Protein AF-A0A3M0ZHL0-F1 (afdb_monomer)

pLDDT: mean 76.66, std 16.45, range [41.28, 95.62]

Mean predicted aligned error: 15.1 Å

Secondary structure (DSSP, 8-state):
--EEE-TTT--EEETT-SB-TTT--B------------S--SSSHHHHHHHHHHHHHHHHHHH-

Nearest PDB structures (foldseek):
  7yui-ass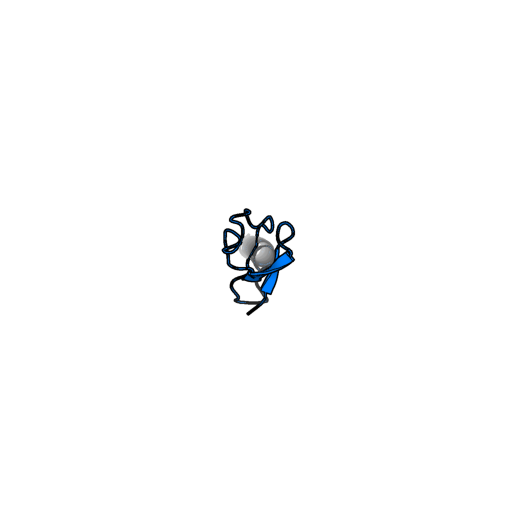embly1_B  TM=4.780E-01  e=5.250E-01  Homo sapiens
  3b08-assembly1_B  TM=5.0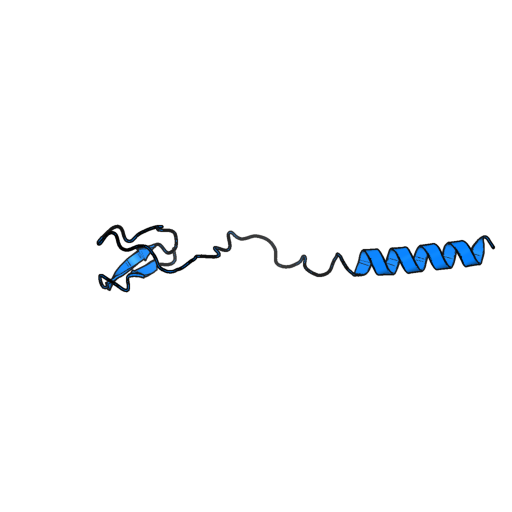58E-01  e=7.475E-01  Mus musculus
  9dby-assembly1_M  TM=6.360E-01  e=1.515E+00  Homo sapiens
  3b08-assembly3_H  TM=5.147E-01  e=1.142E+00  Mus musculus
  2cr8-assembly1_A  TM=5.721E-01  e=4.694E+00  Homo sapiens

Foldseek 3Di:
DDWDQDPPPRDTDDPPDCADPPPRHGDPDPDPDDPDDDDDDPPPPVVVVVVVVVVVVVVVVVVD

Radius of gyration: 25.2 Å; Cα contacts (8 Å, |Δi|>4): 40; chains: 1; bounding box: 63×15×49 Å

Structure (mmCIF, N/CA/C/O backbone):
data_AF-A0A3M0ZHL0-F1
#
_entry.id   AF-A0A3M0ZHL0-F1
#
loop_
_atom_site.group_PDB
_atom_site.id
_atom_site.type_symbol
_atom_site.label_atom_id
_atom_site.label_alt_id
_atom_site.label_comp_id
_atom_site.label_asym_id
_atom_site.label_entity_id
_atom_site.label_seq_id
_atom_site.pdbx_PDB_ins_code
_atom_site.Cartn_x
_atom_site.Cartn_y
_atom_site.Cartn_z
_atom_site.occupancy
_atom_site.B_iso_or_equiv
_atom_site.auth_seq_id
_atom_site.auth_comp_id
_atom_site.auth_asym_id
_atom_site.auth_atom_id
_atom_site.pdbx_PDB_model_num
ATOM 1 N N . MET A 1 1 ? -0.151 -1.740 20.504 1.00 60.34 1 MET A N 1
ATOM 2 C CA . MET A 1 1 ? -1.341 -1.790 19.621 1.00 60.34 1 MET A CA 1
ATOM 3 C C . MET A 1 1 ? -1.838 -0.374 19.384 1.00 60.34 1 MET A C 1
ATOM 5 O O . MET A 1 1 ? -2.138 0.307 20.356 1.00 60.34 1 MET A O 1
ATOM 9 N N . ALA A 1 2 ? -1.879 0.086 18.131 1.00 74.44 2 ALA A N 1
ATOM 10 C CA . ALA A 1 2 ? -2.401 1.410 17.792 1.00 74.44 2 ALA A CA 1
ATOM 11 C C . ALA A 1 2 ? -3.929 1.346 17.634 1.00 74.44 2 ALA A C 1
ATOM 13 O O . ALA A 1 2 ? -4.438 0.605 16.787 1.00 74.44 2 ALA A O 1
ATOM 14 N N . LEU A 1 3 ? -4.645 2.106 18.465 1.00 83.19 3 LEU A N 1
ATOM 15 C CA . LEU A 1 3 ? -6.096 2.273 18.388 1.00 83.19 3 LEU A CA 1
ATOM 16 C C . LEU A 1 3 ? -6.424 3.647 17.797 1.00 83.19 3 LEU A C 1
ATOM 18 O O . LEU A 1 3 ? -5.831 4.644 18.203 1.00 83.19 3 LEU A O 1
ATOM 22 N N . VAL A 1 4 ? -7.387 3.695 16.881 1.00 86.12 4 VAL A N 1
AT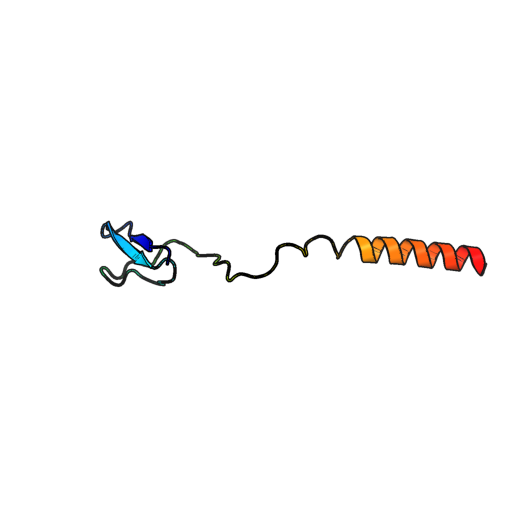OM 23 C CA . VAL A 1 4 ? -7.925 4.927 16.285 1.00 86.12 4 VAL A CA 1
ATOM 24 C C . VAL A 1 4 ? -9.363 5.147 16.727 1.00 86.12 4 VAL A C 1
ATOM 26 O O . VAL A 1 4 ? -10.073 4.205 17.070 1.00 86.12 4 VAL A O 1
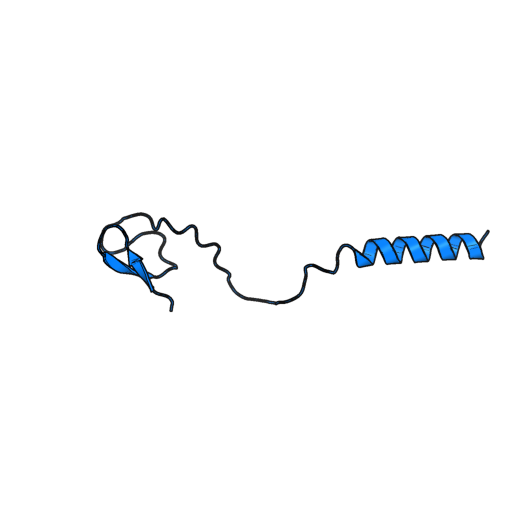ATOM 29 N N . THR A 1 5 ? -9.810 6.396 16.733 1.00 87.81 5 THR A N 1
ATOM 30 C CA . THR A 1 5 ? -11.203 6.729 17.036 1.00 87.81 5 THR A CA 1
ATOM 31 C C . THR A 1 5 ? -12.049 6.557 15.780 1.00 87.81 5 THR A C 1
ATOM 33 O O . THR A 1 5 ? -11.735 7.115 14.733 1.00 87.81 5 THR A O 1
ATOM 36 N N . CYS A 1 6 ? -13.126 5.780 15.874 1.00 88.62 6 CYS A N 1
ATOM 37 C CA . CYS A 1 6 ? -14.095 5.646 14.796 1.00 88.62 6 CYS A CA 1
ATOM 38 C C . CYS A 1 6 ? -14.792 6.993 14.558 1.00 88.62 6 CYS A C 1
ATOM 40 O O . CYS A 1 6 ? -15.390 7.536 15.486 1.00 88.62 6 CYS A O 1
ATOM 42 N N . ALA A 1 7 ? -14.743 7.499 13.324 1.00 85.94 7 ALA A N 1
ATOM 43 C CA . ALA A 1 7 ? -15.376 8.764 12.945 1.00 85.94 7 ALA A CA 1
ATOM 44 C C . ALA A 1 7 ? -16.910 8.737 13.083 1.00 85.94 7 ALA A C 1
ATOM 46 O O . ALA A 1 7 ? -17.511 9.770 13.346 1.00 85.94 7 ALA A O 1
ATOM 47 N N . GLU A 1 8 ? -17.521 7.552 12.983 1.00 90.44 8 GLU A N 1
ATOM 48 C CA . GLU A 1 8 ? -18.978 7.389 13.038 1.00 90.44 8 GLU A CA 1
ATOM 49 C C . GLU A 1 8 ? -19.509 7.277 14.473 1.00 90.44 8 GLU A C 1
ATOM 51 O O . GLU A 1 8 ? -20.491 7.916 14.831 1.00 90.44 8 GLU A O 1
ATOM 56 N N . CYS A 1 9 ? -18.878 6.454 15.323 1.00 92.25 9 CYS A N 1
ATOM 57 C CA . CYS A 1 9 ? -19.395 6.173 16.674 1.00 92.25 9 CYS A CA 1
ATOM 58 C C . CYS A 1 9 ? -18.544 6.729 17.822 1.00 92.25 9 CYS A C 1
ATOM 60 O O . CYS A 1 9 ? -18.905 6.556 18.986 1.00 92.25 9 CYS A O 1
ATOM 62 N N . GLY A 1 10 ? -17.385 7.324 17.532 1.00 90.50 10 GLY A N 1
ATOM 63 C CA . GLY A 1 10 ? -16.484 7.892 18.539 1.00 90.50 10 GLY A CA 1
ATOM 64 C C . GLY A 1 10 ? -15.773 6.869 19.434 1.00 90.50 10 GLY A C 1
ATOM 65 O O . GLY A 1 10 ? -15.037 7.251 20.343 1.00 90.50 10 GLY A O 1
ATOM 66 N N . ARG A 1 11 ? -15.962 5.562 19.210 1.00 91.00 11 ARG A N 1
ATOM 67 C CA . ARG A 1 11 ? -15.291 4.509 19.989 1.00 91.00 11 ARG A CA 1
ATOM 68 C C . ARG A 1 11 ? -13.906 4.194 19.435 1.00 91.00 11 ARG A C 1
ATOM 70 O O . ARG A 1 11 ? -13.652 4.333 18.241 1.00 91.00 11 ARG A O 1
ATOM 77 N N . LYS A 1 12 ? -13.017 3.723 20.310 1.00 89.88 12 LYS A N 1
ATOM 78 C CA . LYS A 1 12 ? -11.666 3.284 19.941 1.00 89.88 12 LYS A CA 1
ATOM 79 C C . LYS A 1 12 ? -11.729 1.931 19.234 1.00 89.88 12 LYS A C 1
ATOM 81 O O . LYS A 1 12 ? -12.310 0.989 19.762 1.00 89.88 12 LYS A O 1
ATOM 86 N N . VAL A 1 13 ? -11.111 1.833 18.065 1.00 89.12 13 VAL A N 1
ATOM 87 C CA . VAL A 1 13 ? -11.036 0.623 17.240 1.00 89.12 13 VAL A CA 1
ATOM 88 C C . VAL A 1 13 ? -9.589 0.331 16.861 1.00 89.12 13 VAL A C 1
ATOM 90 O O . VAL A 1 13 ? -8.762 1.237 16.788 1.00 89.12 13 VAL A O 1
ATOM 93 N N . SER A 1 14 ? -9.260 -0.942 16.645 1.00 84.94 14 SER A N 1
ATOM 94 C CA . SER A 1 14 ? -7.924 -1.322 16.179 1.00 84.94 14 SER A CA 1
ATOM 95 C C . SER A 1 14 ? -7.688 -0.784 14.771 1.00 84.94 14 SER A C 1
ATOM 97 O O . SER A 1 14 ? -8.560 -0.897 13.913 1.00 84.94 14 SER A O 1
ATOM 99 N N . THR A 1 15 ? -6.492 -0.261 14.516 1.00 79.81 15 THR A N 1
ATOM 100 C CA . THR A 1 15 ? -6.054 0.108 13.158 1.00 79.81 15 THR A CA 1
ATOM 101 C C . THR A 1 15 ? -5.996 -1.082 12.200 1.00 79.81 15 THR A C 1
ATOM 103 O O . THR A 1 15 ? -5.922 -0.874 11.002 1.00 79.81 15 THR A O 1
ATOM 106 N N . LEU A 1 16 ? -6.033 -2.318 12.703 1.00 82.00 16 LEU A N 1
ATOM 107 C CA . LEU A 1 16 ? -6.086 -3.543 11.893 1.00 82.00 16 LEU A CA 1
ATOM 108 C C . LEU A 1 16 ? -7.524 -4.002 11.589 1.00 82.00 16 LEU A C 1
ATOM 110 O O . LEU A 1 16 ? -7.725 -4.981 10.878 1.00 82.00 16 LEU A O 1
ATOM 114 N N . ALA A 1 17 ? -8.542 -3.360 12.169 1.00 79.50 17 ALA A N 1
ATOM 115 C CA . ALA A 1 17 ? -9.925 -3.772 11.960 1.00 79.50 17 ALA A CA 1
ATOM 116 C C . ALA A 1 17 ? -10.423 -3.304 10.582 1.00 79.50 17 ALA A C 1
ATOM 118 O O . ALA A 1 17 ? -10.379 -2.112 10.287 1.00 79.50 17 ALA A O 1
ATOM 119 N N . HIS A 1 18 ? -10.955 -4.222 9.767 1.00 83.44 18 HIS A N 1
ATOM 120 C CA . HIS A 1 18 ? -11.601 -3.896 8.481 1.00 83.44 18 HIS A CA 1
ATOM 121 C C . HIS A 1 18 ? -12.886 -3.064 8.643 1.00 83.44 18 HIS A C 1
ATOM 123 O O . HIS A 1 18 ? -13.292 -2.324 7.750 1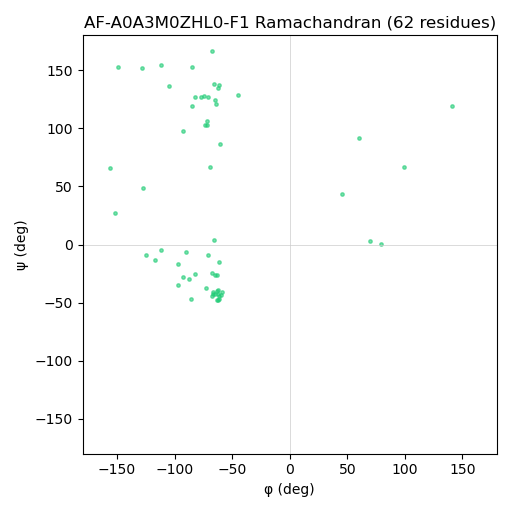.00 83.44 18 HIS A O 1
ATOM 129 N N . SER A 1 19 ? -13.544 -3.189 9.793 1.00 86.94 19 SER A N 1
ATOM 130 C CA . SER A 1 19 ? -14.762 -2.458 10.126 1.00 86.94 19 SER A CA 1
ATOM 131 C C . SER A 1 19 ? -14.837 -2.222 11.628 1.00 86.94 19 SER A C 1
ATOM 133 O O . SER A 1 19 ? -14.308 -2.999 12.426 1.00 86.94 19 SER A O 1
ATOM 135 N N . CYS A 1 20 ? -15.521 -1.157 12.036 1.00 91.06 20 CYS A N 1
ATOM 136 C CA . CYS A 1 20 ? -15.764 -0.880 13.442 1.00 91.06 20 CYS A CA 1
ATOM 137 C C . CYS A 1 20 ? -16.631 -1.998 14.062 1.00 91.06 20 CYS A C 1
ATOM 139 O O . CYS A 1 20 ? -17.774 -2.162 13.640 1.00 91.06 20 CYS A O 1
ATOM 141 N N . PRO A 1 21 ? -16.172 -2.718 15.104 1.00 88.94 21 PRO A N 1
ATOM 142 C CA . PRO A 1 21 ? -16.957 -3.776 15.751 1.00 88.94 21 PRO A CA 1
ATOM 143 C C . PRO A 1 21 ? -18.140 -3.240 16.572 1.00 88.94 21 PRO A C 1
ATOM 145 O O . PRO A 1 21 ? -18.953 -4.012 17.065 1.00 88.94 21 PRO A O 1
ATOM 148 N N . HIS A 1 22 ? -18.226 -1.922 16.766 1.00 91.50 22 HIS A N 1
ATOM 149 C CA . HIS A 1 22 ? -19.279 -1.305 17.567 1.00 91.50 22 HIS A CA 1
ATOM 150 C C . HIS A 1 22 ? -20.448 -0.770 16.745 1.00 91.50 22 HIS A C 1
ATOM 152 O O . HIS A 1 22 ? -21.572 -0.804 17.232 1.00 91.50 22 HIS A O 1
ATOM 158 N N . CYS A 1 23 ? -20.190 -0.248 15.545 1.00 92.00 23 CYS A N 1
ATOM 159 C CA . CYS A 1 23 ? -21.231 0.319 14.684 1.00 92.00 23 CYS A CA 1
ATOM 160 C C . CYS A 1 23 ? -21.285 -0.296 13.282 1.00 92.00 23 CYS A C 1
ATOM 162 O O . CYS A 1 23 ? -22.208 0.002 12.537 1.00 92.00 23 CYS A O 1
ATOM 164 N N . GLY A 1 24 ? -20.313 -1.129 12.901 1.00 89.06 24 GLY A N 1
ATOM 165 C CA . GLY A 1 24 ? -20.246 -1.739 11.572 1.00 89.06 24 GLY A CA 1
ATOM 166 C C . GLY A 1 24 ? -19.703 -0.826 10.470 1.00 89.06 24 GLY A C 1
ATOM 167 O O . GLY A 1 24 ? -19.600 -1.268 9.331 1.00 89.06 24 GLY A O 1
ATOM 168 N N . ALA A 1 25 ? -19.322 0.418 10.780 1.00 87.94 25 ALA A N 1
ATOM 169 C CA . ALA A 1 25 ? -18.778 1.335 9.783 1.00 87.94 25 ALA A CA 1
ATOM 170 C C . ALA A 1 25 ? -17.476 0.793 9.160 1.00 87.94 25 ALA A C 1
ATOM 172 O O . ALA A 1 25 ? -16.612 0.310 9.905 1.00 87.94 25 ALA A O 1
ATOM 173 N N . PRO A 1 26 ? -17.294 0.893 7.832 1.00 80.25 26 PRO A N 1
ATOM 174 C CA . PRO A 1 26 ? -16.035 0.540 7.189 1.00 80.25 26 PRO A CA 1
ATOM 175 C C . PRO A 1 26 ? -14.932 1.462 7.711 1.00 80.25 26 PRO A C 1
ATOM 177 O O . PRO A 1 26 ? -15.128 2.675 7.842 1.00 80.25 26 PRO A O 1
ATOM 180 N N . THR A 1 27 ? -13.772 0.910 8.056 1.00 70.50 27 THR A N 1
ATOM 181 C CA . THR A 1 27 ? -12.652 1.751 8.475 1.00 70.50 27 THR A CA 1
ATOM 182 C C . THR A 1 27 ? -12.124 2.477 7.239 1.00 70.50 27 THR A C 1
ATOM 184 O O . THR A 1 27 ? -11.498 1.895 6.364 1.00 70.50 27 THR A O 1
ATOM 187 N N . ALA A 1 28 ? -12.398 3.781 7.138 1.00 66.12 28 ALA A N 1
ATOM 188 C CA . ALA A 1 28 ? -11.997 4.617 5.999 1.00 66.12 28 ALA A CA 1
ATOM 189 C C . ALA A 1 28 ? -10.470 4.804 5.862 1.00 66.12 28 ALA A C 1
ATOM 191 O O . ALA A 1 28 ? -9.996 5.537 4.997 1.00 66.12 28 ALA A O 1
ATOM 192 N N . TYR A 1 29 ? -9.686 4.144 6.713 1.00 60.44 29 TYR A N 1
ATOM 193 C CA . TYR A 1 29 ? -8.241 4.140 6.632 1.00 60.44 29 TYR A CA 1
ATOM 194 C C . TYR A 1 29 ? -7.823 2.933 5.804 1.00 60.44 29 TYR A C 1
ATOM 196 O O . TYR A 1 29 ? -7.731 1.819 6.306 1.00 60.44 29 TYR A O 1
ATOM 204 N N . SER A 1 30 ? -7.555 3.168 4.522 1.00 41.28 30 SER A N 1
ATOM 205 C CA . SER A 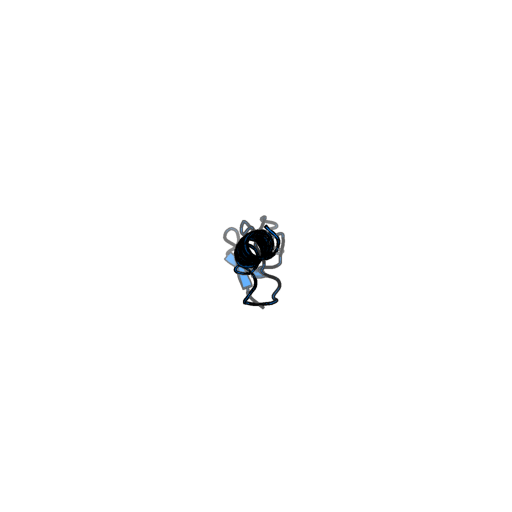1 30 ? -6.764 2.273 3.684 1.00 41.28 30 SER A CA 1
ATOM 206 C C . SER A 1 30 ? -5.377 2.161 4.303 1.00 41.28 30 SER A C 1
ATOM 208 O O . SER A 1 30 ? -4.479 2.958 4.005 1.00 41.28 30 SER A O 1
ATOM 210 N N . VAL A 1 31 ? -5.227 1.232 5.243 1.00 52.06 31 VAL A N 1
ATOM 211 C CA . VAL A 1 31 ? -3.961 1.056 5.918 1.00 52.06 31 VAL A CA 1
ATOM 212 C C . VAL A 1 31 ? -3.023 0.384 4.941 1.00 52.06 31 VAL A C 1
ATOM 214 O O . VAL A 1 31 ? -3.075 -0.815 4.698 1.00 52.06 31 VAL A O 1
ATOM 217 N N . LYS A 1 32 ? -2.125 1.187 4.383 1.00 48.50 32 LYS A N 1
ATOM 218 C CA . LYS A 1 32 ? -0.818 0.696 3.970 1.00 48.50 32 LYS A CA 1
ATOM 219 C C . LYS A 1 32 ? -0.035 0.366 5.250 1.00 48.50 32 LYS A C 1
ATOM 221 O O . LYS A 1 32 ? 0.879 1.094 5.614 1.00 48.50 32 LYS A O 1
ATOM 226 N N . GLN A 1 33 ? -0.470 -0.650 5.997 1.00 53.25 33 GLN A N 1
ATOM 227 C CA . GLN A 1 33 ? 0.345 -1.310 7.021 1.00 53.25 33 GLN A CA 1
ATOM 228 C C . GLN A 1 33 ? 1.365 -2.082 6.172 1.00 53.25 33 GLN A C 1
ATOM 230 O O . GLN A 1 33 ? 0.974 -2.981 5.446 1.00 53.25 33 GLN A O 1
ATOM 235 N N . ALA A 1 34 ? 2.619 -1.663 6.001 1.00 58.41 34 ALA A N 1
ATOM 236 C CA . ALA A 1 34 ? 3.614 -1.395 7.037 1.00 58.41 34 ALA A CA 1
ATOM 237 C C . ALA A 1 34 ? 3.643 -2.519 8.084 1.00 58.41 34 ALA A C 1
ATOM 239 O O . ALA A 1 34 ? 3.667 -2.280 9.289 1.00 58.41 34 ALA A O 1
ATOM 240 N N . GLU A 1 35 ? 3.592 -3.758 7.601 1.00 55.00 35 GLU A N 1
ATOM 241 C CA . GLU A 1 35 ? 4.258 -4.874 8.259 1.00 55.00 35 GLU A CA 1
ATOM 242 C C . GLU A 1 35 ? 5.764 -4.672 8.054 1.00 55.00 35 GLU A C 1
ATOM 244 O O . GLU A 1 35 ? 6.214 -4.351 6.956 1.00 55.00 35 GLU A O 1
ATOM 249 N N . GLY A 1 36 ? 6.499 -4.703 9.163 1.00 49.12 36 GLY A N 1
ATOM 250 C CA . GLY A 1 36 ? 7.879 -4.253 9.250 1.00 49.12 36 GLY A CA 1
ATOM 251 C C . GLY A 1 36 ? 8.891 -5.092 8.477 1.00 49.12 36 GLY A C 1
ATOM 252 O O . GLY A 1 36 ? 8.638 -6.230 8.094 1.00 49.12 36 GLY A O 1
ATOM 253 N N . GLY A 1 37 ? 10.073 -4.500 8.350 1.00 46.03 37 GLY A N 1
ATOM 254 C CA . GLY A 1 37 ? 11.273 -5.113 7.800 1.00 46.03 37 GLY A CA 1
ATOM 255 C C . GLY A 1 37 ? 12.030 -4.101 6.956 1.00 46.03 37 GLY A C 1
ATOM 256 O O . GLY A 1 37 ? 11.475 -3.590 5.995 1.00 46.03 37 GLY A O 1
ATOM 257 N N . ASP A 1 38 ? 13.264 -3.811 7.365 1.00 44.25 38 ASP A N 1
ATOM 258 C CA . ASP A 1 38 ? 14.331 -3.235 6.541 1.00 44.25 38 ASP A CA 1
ATOM 259 C C . ASP A 1 38 ? 14.077 -1.856 5.901 1.00 44.25 38 ASP A C 1
ATOM 261 O O . ASP A 1 38 ? 13.665 -1.661 4.758 1.00 44.25 38 ASP A O 1
ATOM 265 N N . GLU A 1 39 ? 14.496 -0.851 6.668 1.00 63.12 39 GLU A N 1
ATOM 266 C CA . GLU A 1 39 ? 15.299 0.231 6.115 1.00 63.12 39 GLU A CA 1
ATOM 267 C C . GLU A 1 39 ? 16.396 -0.376 5.210 1.00 63.12 39 GLU A C 1
ATOM 269 O O . GLU A 1 39 ? 17.131 -1.255 5.652 1.00 63.12 39 GLU A O 1
ATOM 274 N N . GLU A 1 40 ? 16.495 0.140 3.975 1.00 60.06 40 GLU A N 1
ATOM 275 C CA . GLU A 1 40 ? 17.597 -0.048 3.009 1.00 60.06 40 GLU A CA 1
ATOM 276 C C . GLU A 1 40 ? 17.430 -1.085 1.874 1.00 60.06 40 GLU A C 1
ATOM 278 O O . GLU A 1 40 ? 18.225 -2.000 1.745 1.00 60.06 40 GLU A O 1
ATOM 283 N N . GLU A 1 41 ? 16.512 -0.863 0.915 1.00 58.34 41 GLU A N 1
ATOM 284 C CA . GLU A 1 41 ? 16.787 -1.254 -0.487 1.00 58.34 41 GLU A CA 1
ATOM 285 C C . GLU A 1 41 ? 15.979 -0.463 -1.539 1.00 58.34 41 GLU A C 1
ATOM 287 O O . GLU A 1 41 ? 15.155 -0.977 -2.297 1.00 58.34 41 GLU A O 1
ATOM 292 N N . ARG A 1 42 ? 16.246 0.842 -1.649 1.00 51.94 42 ARG A N 1
ATOM 293 C CA . ARG A 1 42 ? 15.920 1.621 -2.859 1.00 51.94 42 ARG A CA 1
ATOM 294 C C . ARG A 1 42 ? 17.152 2.364 -3.360 1.00 51.94 42 ARG A C 1
ATOM 296 O O . ARG A 1 42 ? 17.105 3.562 -3.594 1.00 51.94 42 ARG A O 1
ATOM 303 N N . SER A 1 43 ? 18.268 1.649 -3.480 1.00 53.41 43 SER A N 1
ATOM 304 C CA . SER A 1 43 ? 19.502 2.196 -4.058 1.00 53.41 43 SER A CA 1
ATOM 305 C C . SER A 1 43 ? 20.392 1.127 -4.716 1.00 53.41 43 SER A C 1
ATOM 307 O O . SER A 1 43 ? 21.603 1.299 -4.805 1.00 53.41 43 SER A O 1
ATOM 309 N N . SER A 1 44 ? 19.809 0.023 -5.199 1.00 55.47 44 SER A N 1
ATOM 310 C CA . SER A 1 44 ? 20.581 -1.102 -5.766 1.00 55.47 44 SER A CA 1
ATOM 311 C C . SER A 1 44 ? 20.313 -1.360 -7.254 1.00 55.47 44 SER A C 1
ATOM 313 O O . SER A 1 44 ? 21.091 -2.052 -7.909 1.00 55.47 44 SER A O 1
ATOM 315 N N . ARG A 1 45 ? 19.256 -0.779 -7.844 1.00 54.97 45 ARG A N 1
ATOM 316 C CA . ARG A 1 45 ? 18.947 -0.966 -9.278 1.00 54.97 45 ARG A CA 1
ATOM 317 C C . ARG A 1 45 ? 19.747 -0.057 -10.213 1.00 54.97 45 ARG A C 1
ATOM 319 O O . ARG A 1 45 ? 20.015 -0.461 -11.340 1.00 54.97 45 ARG A O 1
ATOM 326 N N . ASP A 1 46 ? 20.208 1.098 -9.743 1.00 56.59 46 ASP A N 1
ATOM 327 C CA . ASP A 1 46 ? 20.932 2.046 -10.602 1.00 56.59 46 ASP A CA 1
ATOM 328 C C . ASP A 1 46 ? 22.448 1.771 -10.651 1.00 56.59 46 ASP A C 1
ATOM 330 O O . ASP A 1 46 ? 23.094 1.976 -11.681 1.00 56.59 46 ASP A O 1
ATOM 334 N N . TYR A 1 47 ? 23.028 1.212 -9.582 1.00 68.06 47 TYR A N 1
ATOM 335 C CA . TYR A 1 47 ? 24.467 0.928 -9.512 1.00 68.06 47 TYR A CA 1
ATOM 336 C C . TYR A 1 47 ? 24.876 -0.267 -10.391 1.00 68.06 47 TYR A C 1
ATOM 338 O O . TYR A 1 47 ? 25.900 -0.220 -11.071 1.00 68.06 47 TYR A O 1
ATOM 346 N N . SER A 1 48 ? 24.037 -1.309 -10.467 1.00 71.44 48 SER A N 1
ATOM 347 C CA . SER A 1 48 ? 24.308 -2.496 -11.294 1.00 71.44 48 SER A CA 1
ATOM 348 C C . SER A 1 48 ? 24.395 -2.162 -12.790 1.00 71.44 48 SER A C 1
AT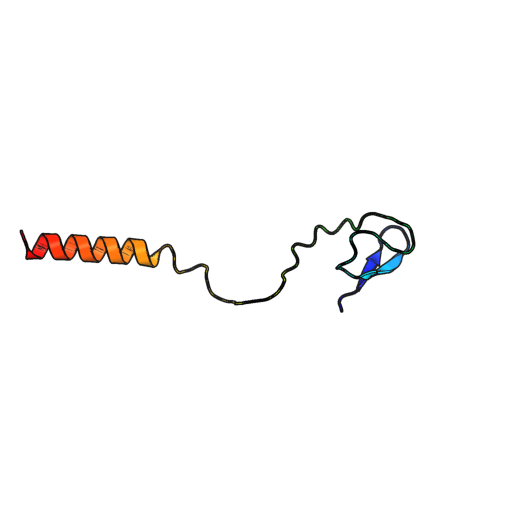OM 350 O O . SER A 1 48 ? 25.287 -2.654 -13.489 1.00 71.44 48 SER A O 1
ATOM 352 N N . GLY A 1 49 ? 23.530 -1.267 -13.283 1.00 75.94 49 GLY A N 1
ATOM 353 C CA . GLY A 1 49 ? 23.566 -0.812 -14.674 1.00 75.94 49 GLY A CA 1
ATOM 354 C C . GLY A 1 49 ? 24.819 0.007 -14.994 1.00 75.94 49 GLY A C 1
ATOM 355 O O . GLY A 1 49 ? 25.456 -0.221 -16.026 1.00 75.94 49 GLY A O 1
ATOM 356 N N . LEU A 1 50 ? 25.211 0.912 -14.091 1.00 81.81 50 LEU A N 1
ATOM 357 C CA . LEU A 1 50 ? 26.394 1.755 -14.265 1.00 81.81 50 LEU A CA 1
ATOM 358 C C . LEU A 1 50 ? 27.695 0.940 -14.219 1.00 81.81 50 LEU A C 1
ATOM 360 O O . LEU A 1 50 ? 28.547 1.119 -15.091 1.00 81.81 50 LEU A O 1
ATOM 364 N N . ILE A 1 51 ? 27.826 0.003 -13.270 1.00 85.81 51 ILE A N 1
ATOM 365 C CA . ILE A 1 51 ? 28.991 -0.895 -13.201 1.00 85.81 51 ILE A CA 1
ATOM 366 C C . ILE A 1 51 ? 29.073 -1.760 -14.456 1.00 85.81 51 ILE A C 1
ATOM 368 O O . ILE A 1 51 ? 30.134 -1.844 -15.069 1.00 85.81 51 ILE A O 1
ATOM 372 N N . THR A 1 52 ? 27.962 -2.378 -14.871 1.00 88.12 52 THR A N 1
ATOM 373 C CA . THR A 1 52 ? 27.948 -3.255 -16.051 1.00 88.12 52 THR A CA 1
ATOM 374 C C . THR A 1 52 ? 28.390 -2.495 -17.305 1.00 88.12 52 THR A C 1
ATOM 376 O O . THR A 1 52 ? 29.182 -3.006 -18.098 1.00 88.12 52 THR A O 1
ATOM 379 N N . LYS A 1 53 ? 27.948 -1.241 -17.469 1.00 90.81 53 LYS A N 1
ATOM 380 C CA . LYS A 1 53 ? 28.375 -0.370 -18.576 1.00 90.81 53 LYS A CA 1
ATOM 381 C C . LYS A 1 53 ? 29.862 -0.022 -18.513 1.00 90.81 53 LYS A C 1
ATOM 383 O O . LYS A 1 53 ? 30.528 -0.076 -19.549 1.00 90.81 53 LYS A O 1
ATOM 388 N N . LEU A 1 54 ? 30.383 0.294 -17.328 1.00 91.75 54 LEU A N 1
ATOM 389 C CA . LEU A 1 54 ? 31.807 0.576 -17.124 1.00 91.75 54 LEU A CA 1
ATOM 390 C C . LEU A 1 54 ? 32.682 -0.636 -17.464 1.00 91.75 54 LEU A C 1
ATOM 392 O O . LEU A 1 54 ? 33.641 -0.495 -18.219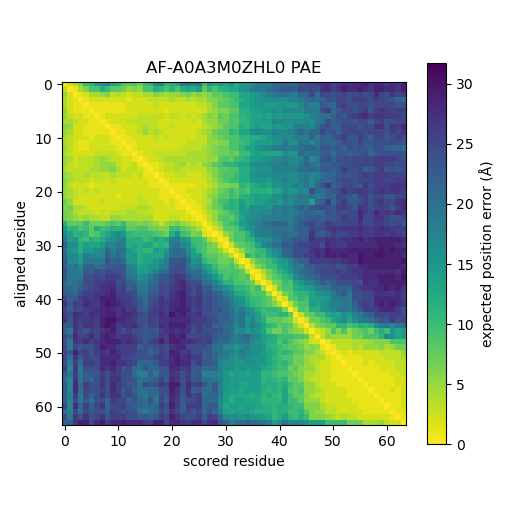 1.00 91.75 54 LEU A O 1
ATOM 396 N N . VAL A 1 55 ? 32.318 -1.826 -16.980 1.00 93.75 55 VAL A N 1
ATOM 397 C CA . VAL A 1 55 ? 33.076 -3.065 -17.216 1.00 93.75 55 VAL A CA 1
ATOM 398 C C . VAL A 1 55 ? 33.101 -3.429 -18.700 1.00 93.75 55 VAL A C 1
ATOM 400 O O . VAL A 1 55 ? 34.177 -3.673 -19.239 1.00 93.75 55 VAL A O 1
ATOM 403 N N . ILE A 1 56 ? 31.952 -3.409 -19.387 1.00 93.50 56 ILE A N 1
ATOM 404 C CA . ILE A 1 56 ? 31.887 -3.723 -20.826 1.00 93.50 56 ILE A CA 1
ATOM 405 C C . ILE A 1 56 ? 32.761 -2.756 -21.634 1.00 93.50 56 ILE A C 1
ATOM 407 O O . ILE A 1 56 ? 33.507 -3.189 -22.508 1.00 93.50 56 ILE A O 1
ATOM 411 N N . THR A 1 57 ? 32.707 -1.460 -21.318 1.00 94.31 57 THR A N 1
ATOM 412 C CA . THR A 1 57 ? 33.517 -0.441 -22.007 1.00 94.31 57 THR A CA 1
ATOM 413 C C . THR A 1 57 ? 35.014 -0.706 -21.834 1.00 94.31 57 THR A C 1
ATOM 415 O O . THR A 1 57 ? 35.767 -0.646 -22.803 1.00 94.31 57 THR A O 1
ATOM 418 N N . LEU A 1 58 ? 35.447 -1.047 -20.618 1.00 94.25 58 LEU A N 1
ATOM 419 C CA . LEU A 1 58 ? 36.851 -1.327 -20.313 1.00 94.25 58 LEU A CA 1
ATOM 420 C C . LEU A 1 58 ? 37.344 -2.601 -21.017 1.00 94.25 58 LEU A C 1
ATOM 422 O O . LEU A 1 58 ? 38.435 -2.615 -21.577 1.00 94.25 58 LEU A O 1
ATOM 426 N N . VAL A 1 59 ? 36.522 -3.652 -21.048 1.00 95.62 59 VAL A N 1
ATOM 427 C CA . VAL A 1 59 ? 36.855 -4.913 -21.730 1.00 95.62 59 VAL A CA 1
ATOM 428 C C . VAL A 1 59 ? 37.038 -4.700 -23.235 1.00 95.62 59 VAL A C 1
ATOM 430 O O . VAL A 1 59 ? 37.998 -5.214 -23.805 1.00 95.62 59 VAL A O 1
ATOM 433 N N . VAL A 1 60 ? 36.169 -3.909 -23.873 1.00 95.25 60 VAL A N 1
ATOM 434 C CA . VAL A 1 60 ? 36.293 -3.582 -25.304 1.00 95.25 60 VAL A CA 1
ATOM 435 C C . VAL A 1 60 ? 37.582 -2.806 -25.593 1.00 95.25 60 VAL A C 1
ATOM 437 O O . VAL A 1 60 ? 38.241 -3.108 -26.579 1.00 95.25 60 VAL A O 1
ATOM 440 N N . LEU A 1 61 ? 37.976 -1.865 -24.727 1.00 94.38 61 LEU A N 1
ATOM 441 C CA . LEU A 1 61 ? 39.221 -1.095 -24.880 1.00 94.38 61 LEU A CA 1
ATOM 442 C C . LEU A 1 61 ? 40.502 -1.923 -24.708 1.00 94.38 61 LEU A C 1
ATOM 444 O O . LEU A 1 61 ? 41.553 -1.504 -25.175 1.00 94.38 61 LEU A O 1
ATOM 448 N N . VAL A 1 62 ? 40.444 -3.040 -23.979 1.00 95.56 62 VAL A N 1
ATOM 449 C CA . VAL A 1 62 ? 41.621 -3.885 -23.706 1.00 95.56 62 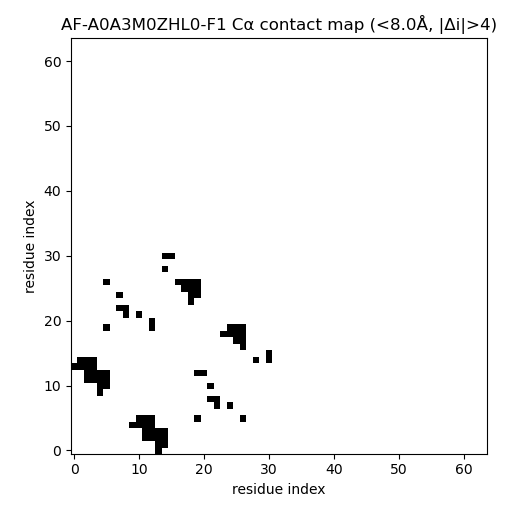VAL A CA 1
ATOM 450 C C . VAL A 1 62 ? 41.772 -5.005 -24.740 1.00 95.56 62 VAL A C 1
ATOM 452 O O . VAL A 1 62 ? 42.885 -5.468 -24.976 1.00 95.56 62 VAL A O 1
ATOM 455 N N . LEU A 1 63 ? 40.666 -5.463 -25.335 1.00 92.50 63 LEU A N 1
ATOM 456 C CA . LEU A 1 63 ? 40.658 -6.557 -26.315 1.00 92.50 63 LEU A CA 1
ATOM 457 C C . LEU A 1 63 ? 40.648 -6.092 -27.779 1.00 92.50 63 LEU A C 1
ATOM 459 O O . LEU A 1 63 ? 40.912 -6.916 -28.656 1.00 92.50 63 LEU A O 1
ATOM 463 N N . GLY A 1 64 ? 40.302 -4.830 -28.043 1.00 77.31 64 GLY A N 1
ATOM 464 C CA . GLY A 1 64 ? 40.389 -4.198 -29.363 1.00 77.31 64 GLY A CA 1
ATOM 465 C C . GLY A 1 64 ? 41.640 -3.349 -29.485 1.00 77.31 64 GLY A C 1
ATOM 466 O O . GLY A 1 64 ? 42.344 -3.509 -30.505 1.00 77.31 64 GLY A O 1
#

Sequence (64 aa):
MALVTCAECGRKVSTLAHSCPHCGAPTAYSVKQAEGGDEEERSSRDYSGLITKLVITLVVLVLG

Solvent-accessible surface area (backbone atoms only — not comparable to full-atom values): 4335 Å² total; per-residue (Å²): 136,68,68,42,68,36,90,87,76,68,45,78,35,54,70,85,44,75,39,37,94,86,78,64,48,70,48,87,68,83,69,80,69,80,76,84,79,76,92,85,82,90,75,64,76,67,53,55,55,52,51,53,53,51,52,54,54,52,53,52,68,73,77,106